Protein AF-A0A7C2S3F5-F1 (afdb_monomer_lite)

pLDDT: mean 83.46, std 18.39, range [38.91, 97.31]

Radius of gyration: 24.94 Å; chains: 1; bounding box: 99×20×43 Å

Sequence (127 aa):
MKLPKALVKFLREYCDETPDDVEEVLYMIEEIRKRIKEDLDLTNWPEIVRAIEEVRDEFEKEISRKLELYLNPGEDYICSSHVMSTIEDAMSSLETIERKYGLVKVQEEKKPRYVDDDEEDTAWTIV

Foldseek 3Di:
DDADPVLQVVCCVPVVDHPVLVVVLVVLLVVLVVLLVVLCVLDPPPVLNVLSVVLVVVLCVLLVVLCCQNRPPDPRHDHSVSSVVSSVVSVVSSVVSCVVPVSDPPPPPPPPPPPDDDDDDDDDDDD

Structure (mmCIF, N/CA/C/O backbone):
data_AF-A0A7C2S3F5-F1
#
_entry.id   AF-A0A7C2S3F5-F1
#
loop_
_atom_site.group_PDB
_atom_site.id
_atom_site.type_symbol
_atom_site.label_atom_id
_atom_site.label_alt_id
_atom_site.label_comp_id
_atom_site.label_asym_id
_atom_site.label_entity_id
_atom_site.label_seq_id
_atom_site.pdbx_PDB_ins_code
_atom_site.Cartn_x
_atom_site.Cartn_y
_atom_site.Cartn_z
_atom_site.occupancy
_atom_site.B_iso_or_equiv
_atom_site.auth_seq_id
_atom_site.auth_comp_id
_atom_site.auth_asym_id
_atom_site.auth_atom_id
_atom_site.pdbx_PDB_model_num
ATOM 1 N N . MET A 1 1 ? -2.823 6.095 -16.139 1.00 59.00 1 MET A N 1
ATOM 2 C CA . MET A 1 1 ? -1.822 7.199 -15.993 1.00 59.00 1 MET A CA 1
ATOM 3 C C . MET A 1 1 ? -0.791 7.040 -17.116 1.00 59.00 1 MET A C 1
ATOM 5 O O . MET A 1 1 ? -0.601 5.919 -17.551 1.00 59.00 1 MET A O 1
ATOM 9 N N . LYS A 1 2 ? -0.149 8.079 -17.681 1.00 77.06 2 LYS A N 1
ATOM 10 C CA . LYS A 1 2 ? 0.858 7.831 -18.747 1.00 77.06 2 LYS A CA 1
ATOM 11 C C . LYS A 1 2 ? 2.236 7.575 -18.134 1.00 77.06 2 LYS A C 1
ATOM 13 O O . LYS A 1 2 ? 2.885 8.525 -17.708 1.00 77.06 2 LYS A O 1
ATOM 18 N N . LEU A 1 3 ? 2.671 6.314 -18.116 1.00 85.38 3 LEU A N 1
ATOM 19 C CA . LEU A 1 3 ? 3.995 5.927 -17.621 1.00 85.38 3 LEU A CA 1
ATOM 20 C C . LEU A 1 3 ? 5.119 6.408 -18.561 1.00 85.38 3 LEU A C 1
ATOM 22 O O . LEU A 1 3 ? 4.939 6.432 -19.787 1.00 85.38 3 LEU A O 1
ATOM 26 N N . PRO A 1 4 ? 6.297 6.779 -18.027 1.00 89.12 4 PRO A N 1
ATOM 27 C CA . PRO A 1 4 ? 7.457 7.111 -18.844 1.00 89.12 4 PRO A CA 1
ATOM 28 C C . PRO A 1 4 ? 7.874 5.939 -19.743 1.00 89.12 4 PRO A C 1
ATOM 30 O O . PRO A 1 4 ? 8.003 4.806 -19.289 1.00 89.12 4 PRO A O 1
ATOM 33 N N . LYS A 1 5 ? 8.175 6.208 -21.021 1.00 89.25 5 LYS A N 1
ATOM 34 C CA . LYS A 1 5 ? 8.625 5.164 -21.968 1.00 89.25 5 LYS A CA 1
ATOM 35 C C . LYS A 1 5 ? 9.886 4.427 -21.503 1.00 89.25 5 LYS A C 1
ATOM 37 O O . LYS A 1 5 ? 10.042 3.253 -21.814 1.00 89.25 5 LYS A O 1
ATOM 42 N N . ALA A 1 6 ? 10.778 5.124 -20.797 1.00 88.62 6 ALA A N 1
ATOM 43 C CA . ALA A 1 6 ? 11.997 4.541 -20.243 1.00 88.62 6 ALA A CA 1
ATOM 44 C C . ALA A 1 6 ? 11.682 3.496 -19.164 1.00 88.62 6 ALA A C 1
ATOM 46 O O . ALA A 1 6 ? 12.224 2.400 -19.230 1.00 88.62 6 ALA A O 1
ATOM 47 N N . LEU A 1 7 ? 10.747 3.805 -18.257 1.00 89.56 7 LEU A N 1
ATOM 48 C CA . LEU A 1 7 ? 10.268 2.877 -17.233 1.00 89.56 7 LEU A CA 1
ATOM 49 C C . LEU A 1 7 ? 9.650 1.630 -17.869 1.00 89.56 7 LEU A C 1
ATOM 51 O O . LEU A 1 7 ? 10.069 0.523 -17.572 1.00 89.56 7 LEU A O 1
ATOM 55 N N . VAL A 1 8 ? 8.710 1.810 -18.804 1.00 90.69 8 VAL A N 1
ATOM 56 C CA . VAL A 1 8 ? 8.034 0.682 -19.473 1.00 90.69 8 VAL A CA 1
ATOM 57 C C . VAL A 1 8 ? 9.033 -0.217 -20.198 1.00 90.69 8 VAL A C 1
ATOM 59 O O . VAL A 1 8 ? 8.926 -1.437 -20.148 1.00 90.69 8 VAL A O 1
ATOM 62 N N . LYS A 1 9 ? 10.020 0.377 -20.880 1.00 91.25 9 LYS A N 1
ATOM 63 C CA . LYS A 1 9 ? 11.075 -0.393 -21.538 1.00 91.25 9 LYS A CA 1
ATOM 64 C C . LYS A 1 9 ? 11.908 -1.173 -20.517 1.00 91.25 9 LYS A C 1
ATOM 66 O O . LYS A 1 9 ? 12.165 -2.347 -20.746 1.00 91.25 9 LYS A O 1
ATOM 71 N N . PHE A 1 10 ? 12.296 -0.531 -19.417 1.00 92.25 10 PHE A N 1
ATOM 72 C CA . PHE A 1 10 ? 13.083 -1.156 -18.360 1.00 92.25 10 PHE A CA 1
ATOM 73 C C . PHE A 1 10 ? 12.334 -2.333 -17.725 1.00 92.25 10 PHE A C 1
ATOM 75 O O . PHE A 1 10 ? 12.840 -3.449 -17.725 1.00 92.25 10 PHE A O 1
ATOM 82 N N . LEU A 1 11 ? 11.108 -2.113 -17.248 1.00 91.38 11 LEU A N 1
ATOM 83 C CA . LEU A 1 11 ? 10.298 -3.154 -16.609 1.00 91.38 11 LEU A CA 1
ATOM 84 C C . LEU A 1 11 ? 10.053 -4.335 -17.550 1.00 91.38 11 LEU A C 1
ATOM 86 O O . LEU A 1 11 ? 10.175 -5.485 -17.146 1.00 91.38 11 LEU A O 1
ATOM 90 N N . ARG A 1 12 ? 9.828 -4.072 -18.838 1.00 92.31 12 ARG A N 1
ATOM 91 C CA . ARG A 1 12 ? 9.709 -5.139 -19.832 1.00 92.31 12 ARG A CA 1
ATOM 92 C C . ARG A 1 12 ? 11.007 -5.927 -20.025 1.00 92.31 12 ARG A C 1
ATOM 94 O O . ARG A 1 12 ? 10.961 -7.133 -20.219 1.00 92.31 12 ARG A O 1
ATOM 101 N N . GLU A 1 13 ? 12.158 -5.257 -20.030 1.00 92.81 13 GLU A N 1
ATOM 102 C CA . GLU A 1 13 ? 13.461 -5.901 -20.249 1.00 92.81 13 GLU A CA 1
ATOM 103 C C . GLU A 1 13 ? 13.943 -6.702 -19.031 1.00 92.81 13 GLU A C 1
ATOM 105 O O . GLU A 1 13 ? 14.589 -7.73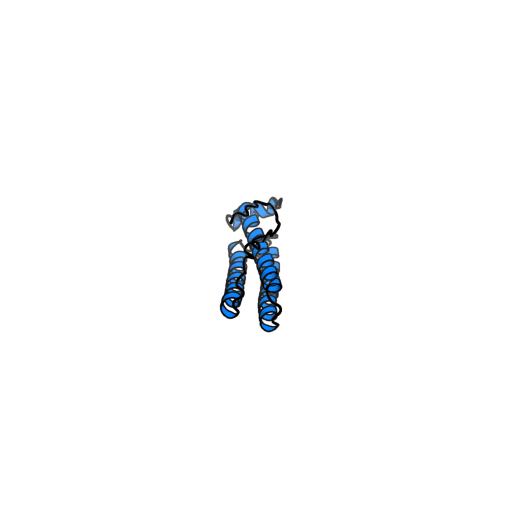4 -19.214 1.00 92.81 13 GLU A O 1
ATOM 110 N N . TYR A 1 14 ? 13.633 -6.249 -17.813 1.00 90.69 14 TYR A N 1
ATOM 111 C CA . TYR A 1 14 ? 14.194 -6.806 -16.575 1.00 90.69 14 TYR A CA 1
ATOM 112 C C . TYR A 1 14 ? 13.188 -7.560 -15.696 1.00 90.69 14 TYR A C 1
ATOM 114 O O . TYR A 1 14 ? 13.601 -8.426 -14.928 1.00 90.69 14 TYR A O 1
ATOM 122 N N . CYS A 1 15 ? 11.893 -7.266 -15.818 1.00 91.94 15 CYS A N 1
ATOM 123 C CA . CYS A 1 15 ? 10.821 -7.866 -15.018 1.00 91.94 15 CYS A CA 1
ATOM 124 C C . CYS A 1 15 ? 9.750 -8.586 -15.861 1.00 91.94 15 CYS A C 1
ATOM 126 O O . CYS A 1 15 ? 8.871 -9.211 -15.282 1.00 91.94 15 CYS A O 1
ATOM 128 N N . ASP A 1 16 ? 9.830 -8.535 -17.200 1.00 92.94 16 ASP A N 1
ATOM 129 C CA . ASP A 1 16 ? 8.808 -9.048 -18.137 1.00 92.94 16 ASP A CA 1
ATOM 130 C C . ASP A 1 16 ? 7.410 -8.432 -17.926 1.00 92.94 16 ASP A C 1
ATOM 132 O O . ASP A 1 16 ? 6.379 -9.052 -18.169 1.00 92.94 16 ASP A O 1
ATOM 136 N N . GLU A 1 17 ? 7.379 -7.180 -17.471 1.00 92.25 17 GLU A N 1
ATOM 137 C CA . GLU A 1 17 ? 6.148 -6.477 -17.108 1.00 92.25 17 GLU A CA 1
ATOM 138 C C . GLU A 1 17 ? 5.684 -5.495 -18.186 1.00 92.25 17 GLU A C 1
ATOM 140 O O . GLU A 1 17 ? 6.455 -4.935 -18.980 1.00 92.25 17 GLU A O 1
ATOM 145 N N . THR A 1 18 ? 4.381 -5.253 -18.179 1.00 91.81 18 THR A N 1
ATOM 146 C CA . THR A 1 18 ? 3.672 -4.330 -19.053 1.00 91.81 18 THR A CA 1
ATOM 147 C C . THR A 1 18 ? 3.145 -3.123 -18.268 1.00 91.81 18 THR A C 1
ATOM 149 O O . THR A 1 18 ? 3.129 -3.115 -17.037 1.00 91.81 18 THR A O 1
ATOM 152 N N . PRO A 1 19 ? 2.698 -2.058 -18.960 1.00 89.81 19 PRO A N 1
ATOM 153 C CA . PRO A 1 19 ? 2.010 -0.953 -18.301 1.00 89.81 19 PRO A CA 1
ATOM 154 C C . PRO A 1 19 ? 0.788 -1.385 -17.484 1.00 89.81 19 PRO A C 1
ATOM 156 O O . PRO A 1 19 ? 0.507 -0.743 -16.476 1.00 89.81 19 PRO A O 1
ATOM 159 N N . ASP A 1 20 ? 0.095 -2.447 -17.904 1.00 92.31 20 ASP A N 1
ATOM 160 C CA . ASP A 1 20 ? -1.108 -2.935 -17.228 1.00 92.31 20 ASP A CA 1
ATOM 161 C C . ASP A 1 20 ? -0.751 -3.526 -15.853 1.00 92.31 20 ASP A C 1
ATOM 163 O O . ASP A 1 20 ? -1.430 -3.225 -14.876 1.00 92.31 20 ASP A O 1
ATOM 167 N N . ASP A 1 21 ? 0.377 -4.238 -15.738 1.00 93.19 21 ASP A N 1
ATOM 168 C CA . ASP A 1 21 ? 0.877 -4.773 -14.459 1.00 93.19 21 ASP A CA 1
ATOM 169 C C . ASP A 1 21 ? 1.218 -3.646 -13.468 1.00 93.19 21 ASP A C 1
ATOM 171 O O . ASP A 1 21 ? 0.946 -3.722 -12.269 1.00 93.19 21 ASP A O 1
ATOM 175 N N . VAL A 1 22 ? 1.789 -2.544 -13.966 1.00 92.44 22 VAL A N 1
ATOM 176 C CA . VAL A 1 22 ? 2.067 -1.357 -13.142 1.00 92.44 22 VAL A CA 1
ATOM 177 C C . VAL A 1 22 ? 0.769 -0.711 -12.663 1.00 92.44 22 VAL A C 1
ATOM 179 O O . VAL A 1 22 ? 0.680 -0.314 -11.500 1.00 92.44 22 VAL A O 1
ATOM 182 N N . GLU A 1 23 ? -0.231 -0.582 -13.539 1.00 93.88 23 GLU A N 1
ATOM 183 C CA . GLU A 1 23 ? -1.538 -0.044 -13.152 1.00 93.88 23 GLU A CA 1
ATOM 184 C C . GLU A 1 23 ? -2.243 -0.953 -12.135 1.00 93.88 23 GLU A C 1
ATOM 186 O O . GLU A 1 23 ? -2.810 -0.436 -11.172 1.00 93.88 23 GLU A O 1
ATOM 191 N N . GLU A 1 24 ? -2.139 -2.276 -12.274 1.00 94.44 24 GLU A N 1
ATOM 192 C CA . GLU A 1 24 ? -2.694 -3.245 -11.323 1.00 94.44 24 GLU A CA 1
ATOM 193 C C . GLU A 1 24 ? -2.059 -3.108 -9.933 1.00 94.44 24 GLU A C 1
ATOM 195 O O . GLU A 1 24 ? -2.770 -2.993 -8.932 1.00 94.44 24 GLU A O 1
ATOM 200 N N . VAL A 1 25 ? -0.725 -3.034 -9.856 1.00 94.75 25 VAL A N 1
ATOM 201 C CA . VAL A 1 25 ? -0.001 -2.826 -8.591 1.00 94.75 25 VAL A CA 1
ATOM 202 C C . VAL A 1 25 ? -0.444 -1.534 -7.906 1.00 94.75 25 VAL A C 1
ATOM 204 O O . VAL A 1 25 ? -0.734 -1.532 -6.708 1.00 94.75 25 VAL A O 1
ATOM 207 N N . LEU A 1 26 ? -0.520 -0.429 -8.652 1.00 95.25 26 LEU A N 1
ATOM 208 C CA . LEU A 1 26 ? -0.960 0.854 -8.102 1.00 95.25 26 LEU A CA 1
ATOM 209 C C . LEU A 1 26 ? -2.410 0.793 -7.615 1.00 95.25 26 LEU A C 1
ATOM 211 O O . LEU A 1 26 ? -2.707 1.300 -6.533 1.00 95.25 26 LEU A O 1
ATOM 215 N N . TYR A 1 27 ? -3.285 0.135 -8.375 1.00 95.94 27 TYR A N 1
ATOM 216 C CA . TYR A 1 27 ? -4.680 -0.065 -8.003 1.00 95.94 27 TYR A CA 1
ATOM 217 C C . TYR A 1 27 ? -4.813 -0.855 -6.695 1.00 95.94 27 TYR A C 1
ATOM 219 O O . TYR A 1 27 ? -5.529 -0.434 -5.786 1.00 95.94 27 TYR A O 1
ATOM 227 N N . MET A 1 28 ? -4.076 -1.957 -6.544 1.00 96.62 28 MET A N 1
ATOM 228 C CA . MET A 1 28 ? -4.111 -2.756 -5.318 1.00 96.62 28 MET A CA 1
ATOM 229 C C . MET A 1 28 ? -3.633 -1.970 -4.095 1.00 96.62 28 MET A C 1
ATOM 231 O O . MET A 1 28 ? -4.237 -2.067 -3.029 1.00 96.62 28 MET A O 1
ATOM 235 N N . ILE A 1 29 ? -2.601 -1.134 -4.238 1.00 96.38 29 ILE A N 1
ATOM 236 C CA . ILE A 1 29 ? -2.133 -0.257 -3.153 1.00 96.38 29 ILE A CA 1
ATOM 237 C C . ILE A 1 29 ? -3.231 0.723 -2.724 1.00 96.38 29 ILE A C 1
ATOM 239 O O . ILE A 1 29 ? -3.436 0.946 -1.528 1.00 96.38 29 ILE A O 1
ATOM 243 N N . GLU A 1 30 ? -3.950 1.310 -3.682 1.00 96.81 30 GLU A N 1
ATOM 244 C CA . GLU A 1 30 ? -5.083 2.191 -3.388 1.00 96.81 30 GLU A CA 1
ATOM 245 C C . GLU A 1 30 ? -6.229 1.448 -2.689 1.00 96.81 30 GLU A C 1
ATOM 247 O O . GLU A 1 30 ? -6.801 1.982 -1.736 1.00 96.81 30 GLU A O 1
ATOM 252 N N . GLU A 1 31 ? -6.525 0.208 -3.084 1.00 96.12 31 GLU A N 1
ATOM 253 C CA . GLU A 1 31 ? -7.534 -0.620 -2.415 1.00 96.12 31 GLU A CA 1
ATOM 254 C C . GLU A 1 31 ? -7.147 -0.944 -0.962 1.00 96.12 31 GLU A C 1
ATOM 256 O O . GLU A 1 31 ? -8.002 -0.863 -0.079 1.00 96.12 31 GLU A O 1
ATOM 261 N N . ILE A 1 32 ? -5.868 -1.208 -0.663 1.00 95.94 32 ILE A N 1
ATOM 262 C CA . ILE A 1 32 ? -5.401 -1.374 0.728 1.00 95.94 32 ILE A CA 1
ATOM 263 C C . ILE A 1 32 ? -5.582 -0.092 1.534 1.00 95.94 32 ILE A C 1
ATOM 265 O O . ILE A 1 32 ? -6.149 -0.126 2.627 1.00 95.94 32 ILE A O 1
ATOM 269 N N . ARG A 1 33 ? -5.161 1.056 0.992 1.00 96.94 33 AR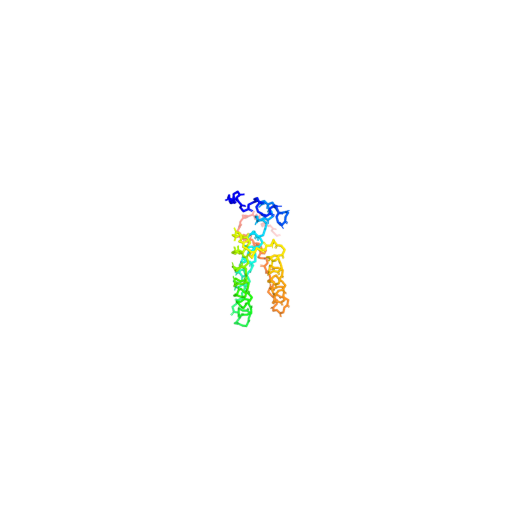G A N 1
ATOM 270 C CA . ARG A 1 33 ? -5.340 2.363 1.647 1.00 96.94 33 ARG A CA 1
ATOM 271 C C . ARG A 1 33 ? -6.805 2.650 1.946 1.00 96.94 33 ARG A C 1
ATOM 273 O O . ARG A 1 33 ? -7.145 3.133 3.028 1.00 96.94 33 ARG A O 1
ATOM 280 N N . LYS A 1 34 ? -7.677 2.345 0.988 1.00 95.94 34 LYS A N 1
ATOM 281 C CA . LYS A 1 34 ? -9.121 2.489 1.130 1.00 95.94 34 LYS A CA 1
ATOM 282 C C . LYS A 1 34 ? -9.668 1.552 2.203 1.00 95.94 34 LYS A C 1
ATOM 284 O O . LYS A 1 34 ? -10.412 2.021 3.058 1.00 95.94 34 LYS A O 1
ATOM 289 N N . ARG A 1 35 ? -9.263 0.279 2.213 1.00 93.06 35 ARG A N 1
ATOM 290 C CA . ARG A 1 35 ? -9.666 -0.690 3.241 1.00 93.06 35 ARG A CA 1
ATOM 291 C C . ARG A 1 35 ? -9.265 -0.232 4.639 1.00 93.06 35 ARG A C 1
ATOM 293 O O . ARG A 1 35 ? -10.112 -0.212 5.516 1.00 93.06 35 ARG A O 1
ATOM 300 N N . ILE A 1 36 ? -8.018 0.202 4.832 1.00 94.62 36 ILE A N 1
ATOM 301 C CA . ILE A 1 36 ? -7.539 0.740 6.117 1.00 94.62 36 ILE A CA 1
ATOM 302 C C . ILE A 1 36 ? -8.436 1.884 6.589 1.00 94.62 36 ILE A C 1
ATOM 304 O O . ILE A 1 36 ? -8.829 1.932 7.752 1.00 94.62 36 ILE A O 1
ATOM 308 N N . LYS A 1 37 ? -8.763 2.813 5.685 1.00 95.00 37 LYS A N 1
ATOM 309 C CA . LYS A 1 37 ? -9.638 3.939 6.005 1.00 95.00 37 LYS A CA 1
ATOM 310 C C . LYS A 1 37 ? -11.040 3.471 6.400 1.00 95.00 37 LYS A C 1
ATOM 312 O O . LYS A 1 37 ? -11.562 3.932 7.407 1.00 95.00 37 LYS A O 1
ATOM 317 N N . GLU A 1 38 ? -11.626 2.558 5.632 1.00 92.00 38 GLU A N 1
ATOM 318 C CA . GLU A 1 38 ? -12.941 1.986 5.932 1.00 92.00 38 GLU A CA 1
ATOM 319 C C . GLU A 1 38 ? -12.943 1.257 7.286 1.00 92.00 38 GLU A C 1
ATOM 321 O O . GLU A 1 38 ? -13.856 1.462 8.079 1.00 92.00 38 GLU A O 1
ATOM 326 N N . ASP A 1 39 ? -11.909 0.472 7.592 1.00 91.00 39 ASP A N 1
ATOM 327 C CA . ASP A 1 39 ? -11.791 -0.262 8.856 1.00 91.00 39 ASP A CA 1
ATOM 328 C C . ASP A 1 39 ? -11.635 0.685 10.058 1.00 91.00 39 ASP A C 1
ATOM 330 O O . ASP A 1 39 ? -12.210 0.432 11.120 1.00 91.00 39 ASP A O 1
ATOM 334 N N . LEU A 1 40 ? -10.911 1.801 9.894 1.00 92.06 40 LEU A N 1
ATOM 335 C CA . LEU A 1 40 ? -10.830 2.866 10.901 1.00 92.06 40 LEU A CA 1
ATOM 336 C C . LEU A 1 40 ? -12.182 3.560 11.109 1.00 92.06 40 LEU A C 1
ATOM 338 O O . LEU A 1 40 ? -12.554 3.831 12.246 1.00 92.06 40 LEU A O 1
ATOM 342 N N . ASP A 1 41 ? -12.936 3.811 10.039 1.00 90.38 41 ASP A N 1
ATOM 343 C CA . ASP A 1 41 ? -14.252 4.457 10.120 1.00 90.38 41 ASP A CA 1
ATOM 344 C C . ASP A 1 41 ? -15.313 3.549 10.791 1.00 90.38 41 ASP A C 1
ATOM 346 O O . ASP A 1 41 ? -16.305 4.041 11.336 1.00 90.38 41 ASP A O 1
ATOM 350 N N . LEU A 1 42 ? -15.107 2.224 10.800 1.00 88.12 42 LEU A N 1
ATOM 351 C CA . LEU A 1 42 ? -16.014 1.243 11.415 1.00 88.12 42 LEU A CA 1
ATOM 352 C C . LEU A 1 42 ? -15.896 1.145 12.944 1.00 88.12 42 LEU A C 1
ATOM 354 O O . LEU A 1 42 ? -16.765 0.551 13.588 1.00 88.12 42 LEU A O 1
ATOM 358 N N . THR A 1 43 ? -14.837 1.684 13.553 1.00 83.88 43 THR A N 1
ATOM 359 C CA . THR A 1 43 ? -14.554 1.459 14.975 1.00 83.88 43 THR A CA 1
ATOM 360 C C . THR A 1 43 ? -13.928 2.663 15.666 1.00 83.88 43 THR A C 1
ATOM 362 O O . THR A 1 43 ? -13.041 3.319 15.147 1.00 83.88 43 THR A O 1
ATOM 365 N N . ASN A 1 44 ? -14.341 2.911 16.910 1.00 87.62 44 ASN A N 1
ATOM 366 C CA . ASN A 1 44 ? -13.712 3.900 17.795 1.00 87.62 44 ASN A CA 1
ATOM 367 C C . ASN A 1 44 ? -13.000 3.243 18.989 1.00 87.62 44 ASN A C 1
ATOM 369 O O . ASN A 1 44 ? -12.618 3.919 19.944 1.00 87.62 44 ASN A O 1
ATOM 373 N N . TRP A 1 45 ? -12.855 1.914 18.979 1.00 88.81 45 TRP A N 1
ATOM 374 C CA . TRP A 1 45 ? -12.204 1.184 20.064 1.00 88.81 45 TRP A CA 1
ATOM 375 C C . TRP A 1 45 ? -10.685 1.390 20.001 1.00 88.81 45 TRP A C 1
ATOM 377 O O . TRP A 1 45 ? -10.073 0.959 19.022 1.00 88.81 45 TRP A O 1
ATOM 387 N N . PRO A 1 46 ? -10.049 1.976 21.036 1.00 90.12 46 PRO A N 1
ATOM 388 C CA . PRO A 1 46 ? -8.646 2.390 20.963 1.00 90.12 46 PRO A CA 1
ATOM 389 C C . PRO A 1 46 ? -7.673 1.262 20.608 1.00 90.12 46 PRO A C 1
ATOM 391 O O . PRO A 1 46 ? -6.702 1.487 19.895 1.00 90.12 46 PRO A O 1
ATOM 394 N N . GLU A 1 47 ? -7.932 0.041 21.080 1.00 90.25 47 GLU A N 1
ATOM 395 C CA . GLU A 1 47 ? -7.079 -1.114 20.785 1.00 90.25 47 GLU A CA 1
ATOM 396 C C . GLU A 1 47 ? -7.144 -1.538 19.315 1.00 90.25 47 GLU A C 1
ATOM 398 O O . GLU A 1 47 ? -6.121 -1.922 18.751 1.00 90.25 47 GLU A O 1
ATOM 403 N N . ILE A 1 48 ? -8.330 -1.457 18.703 1.00 91.25 48 ILE A N 1
ATOM 404 C CA . ILE A 1 48 ? -8.544 -1.821 17.300 1.00 91.25 48 ILE A CA 1
ATOM 405 C C . ILE A 1 48 ? -7.973 -0.733 16.398 1.00 91.25 48 ILE A C 1
ATOM 407 O O . ILE A 1 48 ? -7.219 -1.040 15.481 1.00 91.25 48 ILE A O 1
ATOM 411 N N . VAL A 1 49 ? -8.277 0.533 16.708 1.00 93.69 49 VAL A N 1
ATOM 412 C CA . VAL A 1 49 ? -7.724 1.694 16.001 1.00 93.69 49 VAL A CA 1
ATOM 413 C C . VAL A 1 49 ? -6.202 1.614 15.995 1.00 93.69 49 VAL A C 1
ATOM 415 O O . VAL A 1 49 ? -5.608 1.628 14.925 1.00 93.69 49 VAL A O 1
ATOM 418 N N . ARG A 1 50 ? -5.571 1.408 17.159 1.00 94.88 50 ARG A N 1
ATOM 419 C CA . ARG A 1 50 ? -4.112 1.278 17.246 1.00 94.88 50 ARG A CA 1
ATOM 420 C C . ARG A 1 50 ? -3.578 0.139 16.375 1.00 94.88 50 ARG A C 1
ATOM 422 O O . ARG A 1 50 ? -2.584 0.336 15.692 1.00 94.88 50 ARG A O 1
ATOM 429 N N . ALA A 1 51 ? -4.226 -1.028 16.377 1.00 95.00 51 ALA A N 1
ATOM 430 C CA . ALA A 1 51 ? -3.790 -2.156 15.554 1.00 95.00 51 ALA A CA 1
ATOM 431 C C . ALA A 1 51 ? -3.881 -1.849 14.047 1.00 95.00 51 ALA A C 1
ATOM 433 O O . ALA A 1 51 ? -2.972 -2.195 13.299 1.00 95.00 51 ALA A O 1
ATOM 434 N N . ILE A 1 52 ? -4.949 -1.181 13.597 1.00 95.31 52 ILE A N 1
ATOM 435 C CA . ILE A 1 52 ? -5.098 -0.783 12.188 1.00 95.31 52 ILE A CA 1
ATOM 436 C C . ILE A 1 52 ? -4.074 0.299 11.821 1.00 95.31 52 ILE A C 1
ATOM 438 O O . ILE A 1 52 ? -3.487 0.251 10.742 1.00 95.31 52 ILE A O 1
ATOM 442 N N . GLU A 1 53 ? -3.830 1.262 12.711 1.00 96.06 53 GLU A N 1
ATOM 443 C CA . GLU A 1 53 ? -2.825 2.306 12.496 1.00 96.06 53 GLU A CA 1
ATOM 444 C C . GLU A 1 53 ? -1.399 1.750 12.443 1.00 96.06 53 GLU A C 1
ATOM 446 O O . GLU A 1 53 ? -0.622 2.188 11.602 1.00 96.06 53 GLU A O 1
ATOM 451 N N . GLU A 1 54 ? -1.065 0.752 13.266 1.00 96.56 54 GLU A N 1
ATOM 452 C CA . GLU A 1 54 ? 0.223 0.049 13.190 1.00 96.56 54 GLU A CA 1
ATOM 453 C C . GLU A 1 54 ? 0.415 -0.603 11.811 1.00 96.56 54 GLU A C 1
ATOM 455 O O . GLU A 1 54 ? 1.453 -0.402 11.179 1.00 96.56 54 GLU A O 1
ATOM 460 N N . VAL A 1 55 ? -0.611 -1.296 11.297 1.00 96.50 55 VAL A N 1
ATOM 461 C CA . VAL A 1 55 ? -0.578 -1.885 9.946 1.00 96.50 55 VAL A CA 1
ATOM 462 C C . VAL A 1 55 ? -0.453 -0.806 8.871 1.00 96.50 55 VAL A C 1
ATOM 464 O O . VAL A 1 55 ? 0.335 -0.963 7.941 1.00 96.50 55 VAL A O 1
ATOM 467 N N . ARG A 1 56 ? -1.195 0.303 8.992 1.00 97.25 56 ARG A N 1
ATOM 468 C CA . ARG A 1 56 ? -1.109 1.442 8.065 1.00 97.25 56 ARG A CA 1
ATOM 469 C C . ARG A 1 56 ? 0.302 2.002 8.009 1.00 97.25 56 ARG A C 1
ATOM 471 O O . ARG A 1 56 ? 0.832 2.200 6.922 1.00 97.25 56 ARG A O 1
ATOM 478 N N . ASP A 1 57 ? 0.887 2.291 9.162 1.00 97.19 57 ASP A N 1
ATOM 479 C CA . ASP A 1 57 ? 2.175 2.968 9.242 1.00 97.19 57 ASP A CA 1
ATOM 480 C C . ASP A 1 57 ? 3.307 2.062 8.727 1.00 97.19 57 ASP A C 1
ATOM 482 O O . ASP A 1 57 ? 4.200 2.533 8.01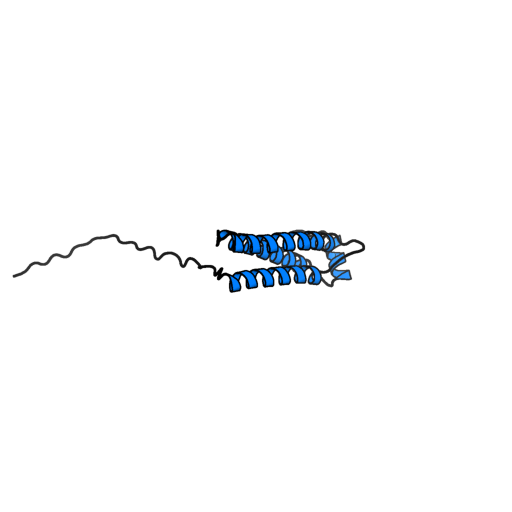8 1.00 97.19 57 ASP A O 1
ATOM 486 N N . GLU A 1 58 ? 3.251 0.757 9.019 1.00 96.75 58 GLU A N 1
ATOM 487 C CA . GLU A 1 58 ? 4.184 -0.234 8.471 1.00 96.75 58 GLU A CA 1
ATOM 488 C C . GLU A 1 58 ? 4.025 -0.387 6.951 1.00 96.75 58 GLU A C 1
ATOM 490 O O . GLU A 1 58 ? 5.015 -0.292 6.217 1.00 96.75 58 GLU A O 1
ATOM 495 N N . PHE A 1 59 ? 2.785 -0.534 6.470 1.00 97.06 59 PHE A N 1
ATOM 496 C CA . PHE A 1 59 ? 2.477 -0.630 5.045 1.00 97.06 59 PHE A CA 1
ATOM 497 C C . PHE A 1 59 ? 2.944 0.610 4.281 1.00 97.06 59 PHE A C 1
ATOM 499 O O . PHE A 1 59 ? 3.670 0.475 3.302 1.00 97.06 59 PHE A O 1
ATOM 506 N N . GLU A 1 60 ? 2.594 1.819 4.731 1.00 97.31 60 GLU A N 1
ATOM 507 C CA . GLU A 1 60 ? 2.958 3.067 4.049 1.00 97.31 60 GLU A CA 1
ATOM 508 C C . GLU A 1 60 ? 4.470 3.281 4.000 1.00 97.31 60 GLU A C 1
ATOM 510 O O . GLU A 1 60 ? 5.008 3.730 2.982 1.00 97.31 60 GLU A O 1
ATOM 515 N N . LYS A 1 61 ? 5.176 2.930 5.078 1.00 95.94 61 LYS A N 1
ATOM 516 C CA . LYS A 1 61 ? 6.634 3.019 5.131 1.00 95.94 61 LYS A CA 1
ATOM 517 C C . LYS A 1 61 ? 7.288 2.083 4.116 1.00 95.94 61 LYS A C 1
ATOM 519 O O . LYS A 1 61 ? 8.175 2.514 3.375 1.00 95.94 61 LYS A O 1
ATOM 524 N N . GLU A 1 62 ? 6.866 0.823 4.079 1.00 96.31 62 GLU A N 1
ATOM 525 C CA . GLU A 1 62 ? 7.476 -0.181 3.207 1.00 96.31 62 GLU A CA 1
ATOM 526 C C . GLU A 1 62 ? 7.062 0.017 1.742 1.00 96.31 62 GLU A C 1
ATOM 528 O O . GLU A 1 62 ? 7.911 -0.010 0.846 1.00 96.31 62 GLU A O 1
ATOM 533 N N . ILE A 1 63 ? 5.782 0.304 1.482 1.00 96.25 63 ILE A N 1
ATOM 534 C CA . ILE A 1 63 ? 5.261 0.495 0.127 1.00 96.25 63 ILE A CA 1
ATOM 535 C C . ILE A 1 63 ? 5.831 1.751 -0.528 1.00 96.25 63 ILE A C 1
ATOM 537 O O . ILE A 1 63 ? 6.149 1.713 -1.712 1.00 96.25 63 ILE A O 1
ATOM 541 N N . SER A 1 64 ? 6.037 2.841 0.223 1.00 95.12 64 SER A N 1
ATOM 542 C CA . SER A 1 64 ? 6.634 4.069 -0.322 1.00 95.12 64 SER A CA 1
ATOM 543 C C . SER A 1 64 ? 8.057 3.817 -0.809 1.00 95.12 64 SER A C 1
ATOM 545 O O . SER A 1 64 ? 8.415 4.217 -1.917 1.00 95.12 64 SER A O 1
ATOM 547 N N . ARG A 1 65 ? 8.849 3.088 -0.013 1.00 94.12 65 ARG A N 1
ATOM 548 C CA . ARG A 1 65 ? 10.210 2.692 -0.383 1.00 94.12 65 ARG A CA 1
ATOM 549 C C . ARG A 1 65 ? 10.211 1.786 -1.613 1.00 94.12 65 ARG A C 1
ATOM 551 O O . ARG A 1 65 ? 10.997 1.996 -2.531 1.00 94.12 65 ARG A O 1
ATOM 558 N N . LYS A 1 66 ? 9.340 0.776 -1.646 1.00 95.19 66 LYS A N 1
ATOM 559 C CA . LYS A 1 66 ? 9.258 -0.160 -2.775 1.00 95.19 66 LYS A CA 1
ATOM 560 C C . LYS A 1 66 ? 8.773 0.522 -4.056 1.00 95.19 66 LYS A C 1
ATOM 562 O O . LYS A 1 66 ? 9.344 0.286 -5.114 1.00 95.19 66 LYS A O 1
ATOM 567 N N . LEU A 1 67 ? 7.789 1.416 -3.970 1.00 94.50 67 LEU A N 1
ATOM 568 C CA . LEU A 1 67 ? 7.306 2.191 -5.115 1.00 94.50 67 LEU A CA 1
ATOM 569 C C . LEU A 1 67 ? 8.382 3.098 -5.709 1.00 94.50 67 LEU A C 1
ATOM 571 O O . LEU A 1 67 ? 8.425 3.252 -6.927 1.00 94.50 67 LEU A O 1
ATOM 575 N N . GLU A 1 68 ? 9.256 3.677 -4.884 1.00 93.00 68 GLU A N 1
ATOM 576 C CA . GLU A 1 68 ? 10.381 4.471 -5.379 1.00 93.00 68 GLU A CA 1
ATOM 577 C C . GLU A 1 68 ? 11.311 3.627 -6.262 1.00 93.00 68 GLU A C 1
ATOM 579 O O . GLU A 1 68 ? 11.606 4.027 -7.388 1.00 93.00 68 GLU A O 1
ATOM 584 N N . LEU A 1 69 ? 11.692 2.433 -5.794 1.00 93.12 69 LEU A N 1
ATOM 585 C CA . LEU A 1 69 ? 12.557 1.506 -6.535 1.00 93.12 69 LEU A CA 1
ATOM 586 C C . LEU A 1 69 ? 11.868 0.901 -7.769 1.00 93.12 69 LEU A C 1
ATOM 588 O O . LEU A 1 69 ? 12.521 0.635 -8.776 1.00 93.12 69 LEU A O 1
ATOM 592 N N . TYR A 1 70 ? 10.553 0.688 -7.692 1.00 93.19 70 TYR A N 1
ATOM 593 C CA . TYR A 1 70 ? 9.753 0.104 -8.766 1.00 93.19 70 TYR A CA 1
ATOM 594 C C . TYR A 1 70 ? 9.485 1.096 -9.906 1.00 93.19 70 TYR A C 1
ATOM 596 O O . TYR A 1 70 ? 9.660 0.773 -11.078 1.00 93.19 70 TYR A O 1
ATOM 604 N N . LEU A 1 71 ? 9.078 2.327 -9.578 1.00 92.50 71 LEU A N 1
ATOM 605 C CA . LEU A 1 71 ? 8.696 3.342 -10.567 1.00 92.50 71 LEU A CA 1
ATOM 606 C C . LEU A 1 71 ? 9.881 4.165 -11.082 1.00 92.50 71 LEU A C 1
ATOM 608 O O . LEU A 1 71 ? 9.773 4.786 -12.141 1.00 92.50 71 LEU A O 1
ATOM 612 N N . ASN A 1 72 ? 11.002 4.177 -10.358 1.00 90.69 72 ASN A N 1
ATOM 613 C CA . ASN A 1 72 ? 12.237 4.844 -10.765 1.00 90.69 72 ASN A CA 1
ATOM 614 C C . ASN A 1 72 ? 13.426 3.871 -10.686 1.00 90.69 72 ASN A C 1
ATOM 616 O O . ASN A 1 72 ? 14.310 4.046 -9.845 1.00 90.69 72 ASN A O 1
ATOM 620 N N . PRO A 1 73 ? 13.470 2.845 -11.554 1.00 83.81 73 PRO A N 1
ATOM 621 C CA . PRO A 1 73 ? 14.503 1.826 -11.494 1.00 83.81 73 PRO A CA 1
ATOM 622 C C . PRO A 1 73 ? 15.886 2.416 -11.799 1.00 83.81 73 PRO A C 1
ATOM 624 O O . PRO A 1 73 ? 16.115 3.015 -12.854 1.00 83.81 73 PRO A O 1
ATOM 627 N N . GLY A 1 74 ? 16.798 2.244 -10.841 1.00 83.38 74 GLY A N 1
ATOM 628 C CA . GLY A 1 74 ? 18.224 2.554 -10.941 1.00 83.38 74 GLY A CA 1
ATOM 629 C C . GLY A 1 74 ? 19.064 1.275 -10.919 1.00 83.38 74 GLY A C 1
ATOM 630 O O . GLY A 1 74 ? 18.732 0.301 -11.589 1.00 83.38 74 GLY A O 1
ATOM 631 N N . GLU A 1 75 ? 20.148 1.265 -10.141 1.00 80.50 75 GLU A N 1
ATOM 632 C CA . GLU A 1 75 ? 20.960 0.052 -9.936 1.00 80.50 75 GLU A CA 1
ATOM 633 C C . GLU A 1 75 ? 20.240 -0.986 -9.053 1.00 80.50 75 GLU A C 1
ATOM 635 O O . GLU A 1 75 ? 20.280 -2.176 -9.356 1.00 80.50 75 GLU A O 1
ATOM 640 N N . ASP A 1 76 ? 19.509 -0.531 -8.031 1.00 85.00 76 ASP A N 1
ATOM 641 C CA . ASP A 1 76 ? 18.752 -1.373 -7.094 1.00 85.00 76 ASP A CA 1
ATOM 642 C C . ASP A 1 76 ? 17.252 -1.410 -7.450 1.00 85.00 76 ASP A C 1
ATOM 644 O O . ASP A 1 76 ? 16.408 -0.879 -6.727 1.00 85.00 76 ASP A O 1
ATOM 648 N N . TYR A 1 77 ? 16.900 -1.994 -8.597 1.00 87.31 77 TYR A N 1
ATOM 649 C CA . TYR A 1 77 ? 15.501 -2.118 -9.028 1.00 87.31 77 TYR A CA 1
ATOM 650 C C . TYR A 1 77 ? 14.787 -3.306 -8.367 1.00 87.31 77 TYR A C 1
ATOM 652 O O . TYR A 1 77 ? 15.404 -4.295 -7.969 1.00 87.31 77 TYR A O 1
ATOM 660 N N . ILE A 1 78 ? 13.459 -3.225 -8.303 1.00 92.44 78 ILE A N 1
ATOM 661 C CA . ILE A 1 78 ? 12.590 -4.338 -7.909 1.00 92.44 78 ILE A CA 1
ATOM 662 C C . ILE A 1 78 ? 11.477 -4.518 -8.942 1.00 92.44 78 ILE A C 1
ATOM 664 O O . ILE A 1 78 ? 11.151 -3.582 -9.665 1.00 92.44 78 ILE A O 1
ATOM 668 N N . CYS A 1 79 ? 10.886 -5.710 -8.983 1.00 94.31 79 CYS A N 1
ATOM 669 C CA . CYS A 1 79 ? 9.722 -6.024 -9.820 1.00 94.31 79 CYS A CA 1
ATOM 670 C C . CYS A 1 79 ? 8.427 -6.030 -8.991 1.00 94.31 79 CYS A C 1
ATOM 672 O O . CYS A 1 79 ? 8.483 -6.066 -7.755 1.00 94.31 79 CYS A O 1
ATOM 674 N N . SER A 1 80 ? 7.273 -6.072 -9.661 1.00 93.12 80 SER A N 1
ATOM 675 C CA . SER A 1 80 ? 5.932 -6.113 -9.059 1.00 93.12 80 SER A CA 1
ATOM 676 C C . SER A 1 80 ? 5.815 -7.138 -7.934 1.00 93.12 80 SER A C 1
ATOM 678 O O . SER A 1 80 ? 5.299 -6.806 -6.875 1.00 93.12 80 SER A O 1
ATOM 680 N N . SER A 1 81 ? 6.384 -8.338 -8.086 1.00 93.25 81 SER A N 1
ATOM 681 C CA . SER A 1 81 ? 6.376 -9.404 -7.071 1.00 93.25 81 SER A CA 1
ATOM 682 C C . SER A 1 81 ? 6.872 -8.961 -5.687 1.00 93.25 81 SER A C 1
ATOM 684 O O . SER A 1 81 ? 6.353 -9.399 -4.660 1.00 93.25 81 SER A O 1
ATOM 686 N N . HIS A 1 82 ? 7.841 -8.046 -5.633 1.00 93.50 82 HIS A N 1
ATOM 687 C CA . HIS A 1 82 ? 8.359 -7.510 -4.375 1.00 93.50 82 HIS A CA 1
ATOM 688 C C . HIS A 1 82 ? 7.364 -6.550 -3.726 1.00 93.50 82 HIS A C 1
ATOM 690 O O . HIS A 1 82 ? 7.262 -6.505 -2.499 1.00 93.50 82 HIS A O 1
ATOM 696 N N . VAL A 1 83 ? 6.656 -5.773 -4.546 1.00 95.25 83 VAL A N 1
ATOM 697 C CA . VAL A 1 83 ? 5.592 -4.864 -4.113 1.00 95.25 83 VAL A CA 1
ATOM 698 C C . VAL A 1 83 ? 4.381 -5.675 -3.648 1.00 95.25 83 VAL A C 1
ATOM 700 O O . VAL A 1 83 ? 3.856 -5.418 -2.568 1.00 95.25 83 VAL A O 1
ATOM 703 N N . MET A 1 84 ? 4.021 -6.715 -4.404 1.00 94.56 84 MET A N 1
ATOM 704 C CA . MET A 1 84 ? 2.923 -7.639 -4.115 1.00 94.56 84 MET A CA 1
ATOM 705 C C . MET A 1 84 ? 3.049 -8.286 -2.747 1.00 94.56 84 MET A C 1
ATOM 707 O O . MET A 1 84 ? 2.087 -8.272 -1.992 1.00 94.56 84 MET A O 1
ATOM 711 N N . SER A 1 85 ? 4.243 -8.748 -2.376 1.00 95.00 85 SER A N 1
ATOM 712 C CA . SER A 1 85 ? 4.473 -9.302 -1.038 1.00 95.00 85 SER A CA 1
ATOM 713 C C . SER A 1 85 ? 4.077 -8.326 0.081 1.00 95.00 85 SER A C 1
ATOM 715 O O . SER A 1 85 ? 3.466 -8.742 1.056 1.00 95.00 85 SER A O 1
ATOM 717 N N . THR A 1 86 ? 4.342 -7.021 -0.065 1.00 95.50 86 THR A N 1
ATOM 718 C CA . THR A 1 86 ? 3.926 -6.025 0.944 1.00 95.50 86 THR A CA 1
ATOM 719 C C . THR A 1 86 ? 2.415 -5.811 0.964 1.00 95.50 86 THR A C 1
ATOM 721 O O . THR A 1 86 ? 1.844 -5.580 2.028 1.00 95.50 86 THR A O 1
ATOM 724 N N . ILE A 1 87 ? 1.761 -5.885 -0.196 1.00 95.00 87 ILE A N 1
ATOM 725 C CA . ILE A 1 87 ? 0.299 -5.805 -0.299 1.00 95.00 87 ILE A CA 1
ATOM 726 C C . ILE A 1 87 ? -0.337 -7.016 0.397 1.00 95.00 87 ILE A C 1
ATOM 728 O O . ILE A 1 87 ? -1.234 -6.846 1.221 1.00 95.00 87 ILE A O 1
ATOM 732 N N . GLU A 1 88 ? 0.159 -8.221 0.119 1.00 95.44 88 GLU A N 1
ATOM 733 C CA . GLU A 1 88 ? -0.312 -9.473 0.719 1.00 95.44 88 GLU A CA 1
ATOM 734 C C . GLU A 1 88 ? -0.124 -9.489 2.245 1.00 95.44 88 GLU A C 1
ATOM 736 O O . GLU A 1 88 ? -1.052 -9.848 2.976 1.00 95.44 88 GLU A O 1
ATOM 741 N N . ASP A 1 89 ? 1.030 -9.034 2.741 1.00 95.56 89 ASP A N 1
ATOM 742 C CA . ASP A 1 89 ? 1.308 -8.932 4.179 1.00 95.56 89 ASP A CA 1
ATOM 743 C C . ASP A 1 89 ? 0.334 -7.968 4.881 1.00 95.56 89 ASP A C 1
ATOM 745 O O . ASP A 1 89 ? -0.207 -8.277 5.953 1.00 95.56 89 ASP A O 1
ATOM 749 N N . ALA A 1 90 ? 0.051 -6.817 4.260 1.00 95.12 90 ALA A N 1
ATOM 750 C CA . ALA A 1 90 ? -0.917 -5.854 4.777 1.00 95.12 90 ALA A CA 1
ATOM 751 C C . ALA A 1 90 ? -2.345 -6.420 4.765 1.00 95.12 90 ALA A C 1
ATOM 753 O O . ALA A 1 90 ? -3.056 -6.306 5.766 1.00 95.12 90 ALA A O 1
ATOM 754 N N . MET A 1 91 ? -2.757 -7.089 3.681 1.00 94.94 91 MET A N 1
ATOM 755 C CA . MET A 1 91 ? -4.059 -7.765 3.605 1.00 94.94 91 MET A CA 1
ATOM 756 C C . MET A 1 91 ? -4.229 -8.796 4.715 1.00 94.94 91 MET A C 1
ATOM 758 O O . MET A 1 91 ? -5.224 -8.768 5.438 1.00 94.94 91 MET A O 1
ATOM 762 N N . SER A 1 92 ? -3.242 -9.676 4.876 1.00 95.88 92 SER A N 1
ATOM 763 C CA . SER A 1 92 ? -3.244 -10.724 5.898 1.00 95.88 92 SER A CA 1
ATOM 764 C C . SER A 1 92 ? -3.345 -10.140 7.312 1.00 95.88 92 SER A C 1
ATOM 766 O O . SER A 1 92 ? -4.087 -10.647 8.165 1.00 95.88 92 SER A O 1
ATOM 768 N N . SER A 1 93 ? -2.655 -9.025 7.557 1.00 94.88 93 SER A N 1
ATOM 769 C CA . SER A 1 93 ? -2.710 -8.311 8.833 1.00 94.88 93 SER A CA 1
ATOM 770 C C . SER A 1 93 ? -4.098 -7.722 9.098 1.00 94.88 93 SER A C 1
ATOM 772 O O . SER A 1 93 ? -4.658 -7.940 10.175 1.00 94.88 93 SER A O 1
ATOM 774 N N . LEU A 1 94 ? -4.706 -7.063 8.107 1.00 93.69 94 LEU A N 1
ATOM 775 C CA . LEU A 1 94 ? -6.064 -6.517 8.219 1.00 93.69 94 LEU A CA 1
ATOM 776 C C . LEU A 1 94 ? -7.109 -7.622 8.431 1.00 93.69 94 LEU A C 1
ATOM 778 O O . LEU A 1 94 ? -7.940 -7.517 9.329 1.00 93.69 94 LEU A O 1
ATOM 782 N N . GLU A 1 95 ? -7.022 -8.733 7.698 1.00 93.19 95 GLU A N 1
ATOM 7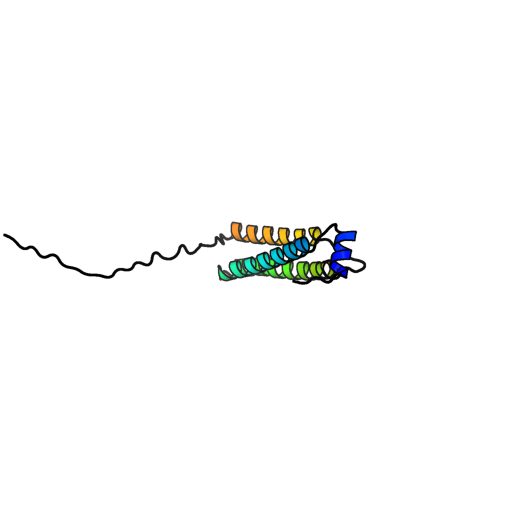83 C CA . GLU A 1 95 ? -7.898 -9.898 7.894 1.00 93.19 95 GLU A CA 1
ATOM 784 C C . GLU A 1 95 ? -7.735 -10.542 9.276 1.00 93.19 95 GLU A C 1
ATOM 786 O O . GLU A 1 95 ? -8.669 -11.141 9.820 1.00 93.19 95 GLU A O 1
ATOM 791 N N . THR A 1 96 ? -6.536 -10.471 9.853 1.00 93.50 96 THR A N 1
ATOM 792 C CA . THR A 1 96 ? -6.280 -10.951 11.213 1.00 93.50 96 THR A CA 1
ATOM 793 C C . THR A 1 96 ? -6.954 -10.047 12.241 1.00 93.50 96 THR A C 1
ATOM 795 O O . THR A 1 96 ? -7.580 -10.554 13.175 1.00 93.50 96 THR A O 1
ATOM 798 N N . ILE A 1 97 ? -6.884 -8.725 12.059 1.00 91.00 97 ILE A N 1
ATOM 799 C CA . ILE A 1 97 ? -7.592 -7.752 12.902 1.00 91.00 97 ILE A CA 1
ATOM 800 C C . ILE A 1 97 ? -9.106 -7.962 12.776 1.00 91.00 97 ILE A C 1
ATOM 802 O O . ILE A 1 97 ? -9.787 -8.094 13.793 1.00 91.00 97 ILE A O 1
ATOM 806 N N . GLU A 1 98 ? -9.627 -8.087 11.555 1.00 89.56 98 GLU A N 1
ATOM 807 C CA . GLU A 1 98 ? -11.046 -8.334 11.294 1.00 89.56 98 GLU A CA 1
ATOM 808 C C . GLU A 1 98 ? -11.551 -9.586 12.015 1.00 89.56 98 GLU A C 1
ATOM 810 O O . GLU A 1 98 ? -12.532 -9.519 12.756 1.00 89.56 98 GLU A O 1
ATOM 815 N N . ARG A 1 99 ? -10.842 -10.714 11.885 1.00 88.88 99 ARG A N 1
ATOM 816 C CA . ARG A 1 99 ? -11.203 -11.969 12.563 1.00 88.88 99 ARG A CA 1
ATOM 817 C C . ARG A 1 99 ? -11.096 -11.881 14.081 1.00 88.88 99 ARG A C 1
ATOM 819 O O . ARG A 1 99 ? -11.909 -12.477 14.783 1.00 88.88 99 ARG A O 1
ATOM 826 N N . LYS A 1 100 ? -10.088 -11.174 14.595 1.00 89.50 100 LYS A N 1
ATOM 827 C CA . LYS A 1 100 ? -9.837 -11.059 16.037 1.00 89.50 100 LYS A CA 1
ATOM 828 C C . LYS A 1 100 ? -10.855 -10.158 16.734 1.00 89.50 100 LYS A C 1
ATOM 830 O O . LYS A 1 100 ? -11.232 -10.449 17.866 1.00 89.50 100 LYS A O 1
ATOM 835 N N . TYR A 1 101 ? -11.273 -9.079 16.078 1.00 85.25 101 TYR A N 1
ATOM 836 C CA . TYR A 1 101 ? -12.108 -8.040 16.683 1.00 85.25 101 TYR A CA 1
ATOM 837 C C . TYR A 1 101 ? -13.538 -7.981 16.133 1.00 85.25 101 TYR A C 1
ATOM 839 O O . TYR A 1 101 ? -14.362 -7.251 16.677 1.00 85.25 101 TYR A O 1
ATOM 847 N N . GLY A 1 102 ? -13.856 -8.759 15.096 1.00 79.56 102 GLY A N 1
ATOM 848 C CA . GLY A 1 102 ? -15.186 -8.799 14.496 1.00 79.56 102 GLY A CA 1
ATOM 849 C C . GLY A 1 102 ? -15.535 -7.531 13.718 1.00 79.56 102 GLY A C 1
ATOM 850 O O . GLY A 1 102 ? -16.684 -7.098 13.773 1.00 79.56 102 GLY A O 1
ATOM 851 N N . LEU A 1 103 ? -14.569 -6.937 13.001 1.00 74.25 103 LEU A N 1
ATOM 852 C CA . LEU A 1 103 ? -14.796 -5.797 12.093 1.00 74.25 103 LEU A CA 1
ATOM 853 C C . LEU A 1 103 ? -15.524 -6.250 10.822 1.00 74.25 103 LEU A C 1
ATOM 855 O O . LEU A 1 103 ? -15.017 -6.147 9.712 1.00 74.25 103 LEU A O 1
ATOM 859 N N . VAL A 1 104 ? -16.721 -6.801 10.973 1.00 63.75 104 VAL A N 1
ATOM 860 C CA . VAL A 1 104 ? -17.533 -7.172 9.821 1.00 63.75 104 VAL A CA 1
ATOM 861 C C . VAL A 1 104 ? -18.168 -5.894 9.294 1.00 63.75 104 VAL A C 1
ATOM 863 O O . VAL A 1 104 ? -18.897 -5.220 10.026 1.00 63.75 104 VAL A O 1
ATOM 866 N N . LYS A 1 105 ? -17.929 -5.571 8.018 1.00 56.84 105 LYS A N 1
ATOM 867 C CA . LYS A 1 105 ? -18.734 -4.581 7.297 1.00 56.84 105 LYS A CA 1
ATOM 868 C C . LYS A 1 105 ? -20.196 -4.993 7.436 1.00 56.84 105 LYS A C 1
ATOM 870 O O . LYS A 1 105 ? -20.649 -5.915 6.757 1.00 56.84 105 LYS A O 1
ATOM 875 N N . VAL A 1 106 ? -20.950 -4.308 8.293 1.00 50.75 106 VAL A N 1
ATOM 876 C CA . VAL A 1 106 ? -22.401 -4.287 8.151 1.00 50.75 106 VAL A CA 1
ATOM 877 C C . VAL A 1 106 ? -22.604 -3.557 6.835 1.00 50.75 106 VAL A C 1
ATOM 879 O O . VAL A 1 106 ? -22.518 -2.333 6.781 1.00 50.75 106 VAL A O 1
ATOM 882 N N . GLN A 1 107 ? -22.758 -4.303 5.737 1.00 43.62 107 GLN A N 1
ATOM 883 C CA . GLN A 1 107 ? -23.373 -3.728 4.555 1.00 43.62 107 GLN A CA 1
ATOM 884 C C . GLN A 1 107 ? -24.695 -3.184 5.079 1.00 43.62 107 GLN A C 1
ATOM 886 O O . GLN A 1 107 ? -25.538 -3.969 5.509 1.00 43.62 107 GLN A O 1
ATOM 891 N N . GLU A 1 108 ? -24.832 -1.860 5.171 1.00 44.09 108 GLU A N 1
ATOM 892 C CA . GLU A 1 108 ? -26.129 -1.246 5.391 1.00 44.09 108 GLU A CA 1
ATOM 893 C C . GLU A 1 108 ? -26.996 -1.711 4.218 1.00 44.09 108 GLU A C 1
ATOM 895 O O . GLU A 1 108 ? -27.009 -1.110 3.141 1.00 44.09 108 GLU A O 1
ATOM 900 N N . GLU A 1 109 ? -27.689 -2.839 4.401 1.00 40.09 109 GLU A N 1
ATOM 901 C CA . GLU A 1 109 ? -28.894 -3.142 3.663 1.00 40.09 109 GLU A CA 1
ATOM 902 C C . GLU A 1 109 ? -29.720 -1.873 3.776 1.00 40.09 109 GLU A C 1
ATOM 904 O O . GLU A 1 109 ? -30.080 -1.445 4.877 1.00 40.09 109 GLU A O 1
ATOM 909 N N . LYS A 1 110 ? -29.904 -1.213 2.628 1.00 42.38 110 LYS A N 1
ATOM 910 C CA . LYS A 1 110 ? -30.759 -0.043 2.474 1.00 42.38 110 LYS A CA 1
ATOM 911 C C . LYS A 1 110 ? -31.948 -0.217 3.405 1.00 42.38 110 LYS A C 1
ATOM 913 O O . LYS A 1 110 ? -32.743 -1.130 3.187 1.00 42.38 110 LYS A O 1
ATOM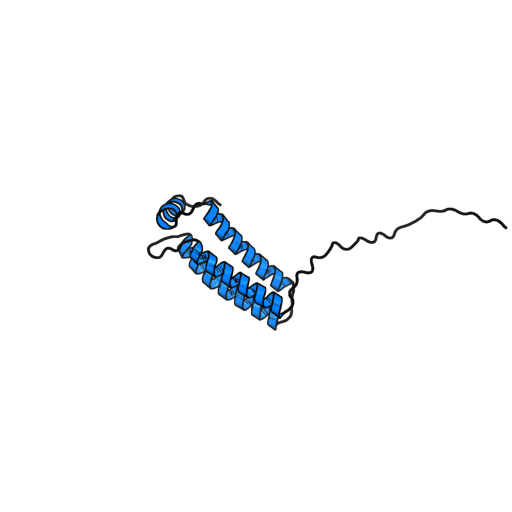 918 N N . LYS A 1 111 ? -32.044 0.649 4.423 1.00 38.91 111 LYS A N 1
ATOM 919 C CA . LYS A 1 111 ? -33.230 0.778 5.275 1.00 38.91 111 LYS A CA 1
ATOM 920 C C . LYS A 1 111 ? -34.458 0.546 4.393 1.00 38.91 111 LYS A C 1
ATOM 922 O O . LYS A 1 111 ? -34.607 1.305 3.425 1.00 38.91 111 LYS A O 1
ATOM 927 N N . PRO A 1 112 ? -35.322 -0.452 4.665 1.00 45.38 112 PRO A N 1
ATOM 928 C CA . PRO A 1 112 ? -36.627 -0.450 4.041 1.00 45.38 112 PRO A CA 1
ATOM 929 C C . PRO A 1 112 ? -37.235 0.894 4.418 1.00 45.38 112 PRO A C 1
ATOM 931 O O . PRO A 1 112 ? -37.365 1.238 5.595 1.00 45.38 112 PRO A O 1
ATOM 934 N N . ARG A 1 113 ? -37.475 1.719 3.400 1.00 44.97 113 ARG A N 1
ATOM 935 C CA . ARG A 1 113 ? -38.194 2.968 3.561 1.00 44.97 113 ARG A CA 1
ATOM 936 C C . ARG A 1 113 ? -39.607 2.529 3.919 1.00 44.97 113 ARG A C 1
ATOM 938 O O . ARG A 1 113 ? -40.382 2.200 3.029 1.00 44.97 113 ARG A O 1
ATOM 945 N N . TYR A 1 114 ? -39.888 2.416 5.214 1.00 52.41 114 TYR A N 1
ATOM 946 C CA . TYR A 1 114 ? -41.257 2.457 5.692 1.00 52.41 114 TYR A CA 1
ATOM 947 C C . TYR A 1 114 ? -41.791 3.804 5.224 1.00 52.41 114 TYR A C 1
ATOM 949 O O . TYR A 1 114 ? -41.352 4.858 5.684 1.00 52.41 114 TYR A O 1
ATOM 957 N N . VAL A 1 115 ? -42.619 3.742 4.191 1.00 49.34 115 VAL A N 1
ATOM 958 C CA . VAL A 1 115 ? -43.554 4.802 3.868 1.00 49.34 115 VAL A CA 1
ATOM 959 C C . VAL A 1 115 ? -44.864 4.287 4.444 1.00 49.34 115 VAL A C 1
ATOM 961 O O . VAL A 1 115 ? -45.556 3.500 3.806 1.00 49.34 115 VAL A O 1
ATOM 964 N N . ASP A 1 116 ? -45.099 4.604 5.714 1.00 57.84 116 ASP A N 1
ATOM 965 C CA . ASP A 1 116 ? -46.465 4.805 6.184 1.00 57.84 116 ASP A CA 1
ATOM 966 C C . ASP A 1 116 ? -46.919 6.136 5.580 1.00 57.84 116 ASP A C 1
ATOM 968 O O . ASP A 1 116 ? -46.186 7.114 5.703 1.00 57.84 116 ASP A O 1
ATOM 972 N N . ASP A 1 117 ? -48.034 6.104 4.853 1.00 45.19 117 ASP A N 1
ATOM 973 C CA . ASP A 1 117 ? -48.938 7.206 4.473 1.00 45.19 117 ASP A CA 1
ATOM 974 C C . ASP A 1 117 ? -49.800 6.656 3.318 1.00 45.19 117 ASP A C 1
ATOM 976 O O . ASP A 1 117 ? -49.260 6.105 2.357 1.00 45.19 117 ASP A O 1
ATOM 980 N N . ASP A 1 118 ? -51.113 6.790 3.231 1.00 47.94 118 ASP A N 1
ATOM 981 C CA . ASP A 1 118 ? -52.231 7.021 4.144 1.00 47.94 118 ASP A CA 1
ATOM 982 C C . ASP A 1 118 ? -53.485 6.847 3.243 1.00 47.94 118 ASP A C 1
ATOM 984 O O . ASP A 1 118 ? -53.358 6.806 2.017 1.00 47.94 118 ASP A O 1
ATOM 988 N N . GLU A 1 119 ? -54.671 6.751 3.846 1.00 47.47 119 GLU A N 1
ATOM 989 C CA . GLU A 1 119 ? -55.994 7.029 3.238 1.00 47.47 119 GLU A CA 1
ATOM 990 C C . GLU A 1 119 ? -56.460 6.300 1.944 1.00 47.47 119 GLU A C 1
ATOM 992 O O .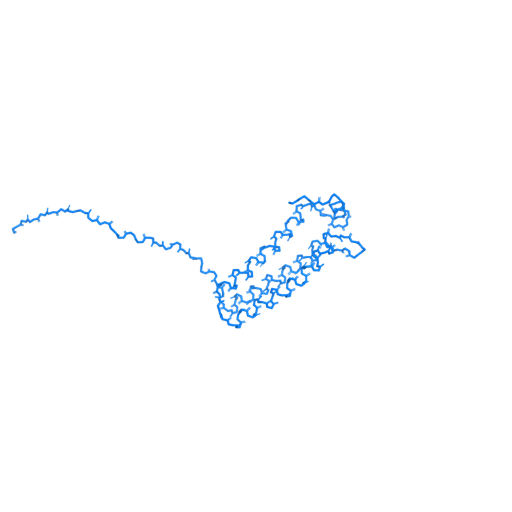 GLU A 1 119 ? -56.004 6.545 0.834 1.00 47.47 119 GLU A O 1
ATOM 997 N N . GLU A 1 120 ? -57.534 5.505 2.046 1.00 42.75 120 GLU A N 1
ATOM 998 C CA . GLU A 1 120 ? -58.891 6.008 1.739 1.00 42.75 120 GLU A CA 1
ATOM 999 C C . GLU A 1 120 ? -59.981 4.951 2.019 1.00 42.75 120 GLU A C 1
ATOM 1001 O O . GLU A 1 120 ? -59.898 3.787 1.628 1.00 42.75 120 GLU A O 1
ATOM 1006 N N . ASP A 1 121 ? -61.004 5.421 2.735 1.00 48.59 121 ASP A N 1
ATOM 1007 C CA . ASP A 1 121 ? -62.423 5.059 2.712 1.00 48.59 121 ASP A CA 1
ATOM 1008 C C . ASP A 1 121 ? -62.892 3.728 2.091 1.00 48.59 121 ASP A C 1
ATOM 1010 O O . ASP A 1 121 ? -62.810 3.484 0.893 1.00 48.59 121 ASP A O 1
ATOM 1014 N N . THR A 1 122 ? -63.650 2.960 2.881 1.00 42.31 122 THR A N 1
ATOM 1015 C CA . THR A 1 122 ? -65.009 2.568 2.460 1.00 42.31 122 THR A CA 1
ATOM 1016 C C . THR A 1 122 ? -65.885 2.258 3.674 1.00 42.31 122 THR A C 1
ATOM 1018 O O . THR A 1 122 ? -65.778 1.222 4.329 1.00 42.31 122 THR A O 1
ATOM 1021 N N . ALA A 1 123 ? -66.796 3.189 3.952 1.00 51.12 123 ALA A N 1
ATOM 1022 C CA . ALA A 1 123 ? -67.983 3.001 4.774 1.00 51.12 123 ALA A CA 1
ATOM 1023 C C . ALA A 1 123 ? -68.803 1.789 4.317 1.00 51.12 123 ALA A C 1
ATOM 1025 O O . ALA A 1 123 ? -69.015 1.681 3.122 1.00 51.12 123 ALA A O 1
ATOM 1026 N N . TRP A 1 124 ? -69.349 0.991 5.247 1.00 40.78 124 TRP A N 1
ATOM 1027 C CA . TRP A 1 124 ? -70.733 0.480 5.209 1.00 40.78 124 TRP A CA 1
ATOM 1028 C C . TRP A 1 124 ? -71.181 0.104 6.631 1.00 40.78 124 TRP A C 1
ATOM 1030 O O . TRP A 1 124 ? -70.783 -0.909 7.200 1.00 40.78 124 TRP A O 1
ATOM 1040 N N . THR A 1 125 ? -72.044 0.942 7.205 1.00 48.72 125 THR A N 1
ATOM 1041 C CA . THR A 1 125 ? -73.028 0.538 8.219 1.00 48.72 125 THR A CA 1
ATOM 1042 C C . THR A 1 125 ? -74.048 -0.386 7.551 1.00 48.72 125 THR A C 1
ATOM 1044 O O . THR A 1 125 ? -74.406 -0.106 6.413 1.00 48.72 125 THR A O 1
ATOM 1047 N N . ILE A 1 126 ? -74.553 -1.414 8.245 1.00 41.41 126 ILE A N 1
ATOM 1048 C CA . ILE A 1 126 ? -75.979 -1.811 8.246 1.00 41.41 126 ILE A CA 1
ATOM 1049 C C . ILE A 1 126 ? -76.219 -2.912 9.303 1.00 41.41 126 ILE A C 1
ATOM 1051 O O . ILE A 1 126 ? -75.677 -4.007 9.198 1.00 41.41 126 ILE A O 1
ATOM 1055 N N . VAL A 1 127 ? -77.056 -2.514 10.275 1.00 44.25 127 VAL A N 1
ATOM 1056 C CA . VAL A 1 127 ? -78.082 -3.225 11.080 1.00 44.25 127 VAL A CA 1
ATOM 1057 C C . VAL A 1 127 ? -77.675 -4.425 11.934 1.00 44.25 127 VAL A C 1
ATOM 1059 O O . VAL A 1 127 ? -77.481 -5.531 11.392 1.00 44.25 127 VAL A O 1
#

Secondary structure (DSSP, 8-state):
----HHHHHHHHHHT---HHHHHHHHHHHHHHHHHHHHHHHT---HHHHHHHHHHHHHHHHHHHHHHHHHHS-SSS---HHHHHHHHHHHHHHHHHHHHHHT-------------------------